Protein AF-A0A8T6QGM9-F1 (afdb_monomer_lite)

Structure (mmCIF, N/CA/C/O backbone):
data_AF-A0A8T6QGM9-F1
#
_entry.id   AF-A0A8T6QGM9-F1
#
loop_
_atom_site.group_PDB
_atom_site.id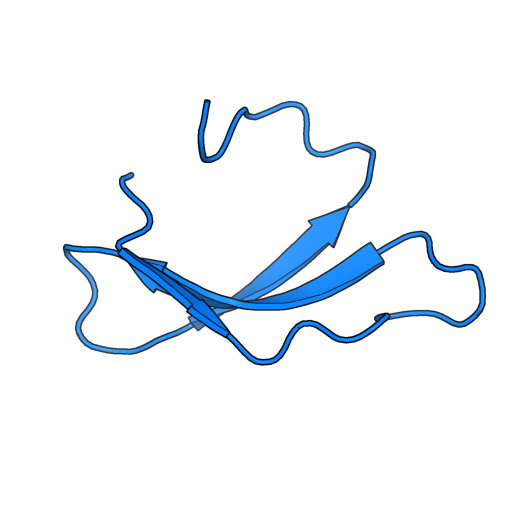
_atom_site.type_symbol
_atom_site.label_atom_id
_atom_site.label_alt_id
_atom_site.label_comp_id
_atom_site.label_asym_id
_atom_site.label_entity_id
_atom_site.label_seq_id
_atom_site.pdbx_PDB_ins_code
_atom_site.Cartn_x
_atom_site.Cartn_y
_atom_site.Cartn_z
_atom_site.occupancy
_atom_site.B_iso_or_equiv
_atom_site.auth_seq_id
_atom_site.auth_comp_id
_atom_site.auth_asym_id
_atom_site.auth_atom_id
_atom_site.pdbx_PDB_model_num
ATOM 1 N N . MET A 1 1 ? -14.601 4.142 -1.774 1.00 66.31 1 MET A N 1
ATOM 2 C CA . MET A 1 1 ? -14.135 3.952 -0.383 1.00 66.31 1 MET A CA 1
ATOM 3 C C . MET A 1 1 ? -13.165 5.078 -0.089 1.00 66.31 1 MET A C 1
ATOM 5 O O . MET A 1 1 ? -12.246 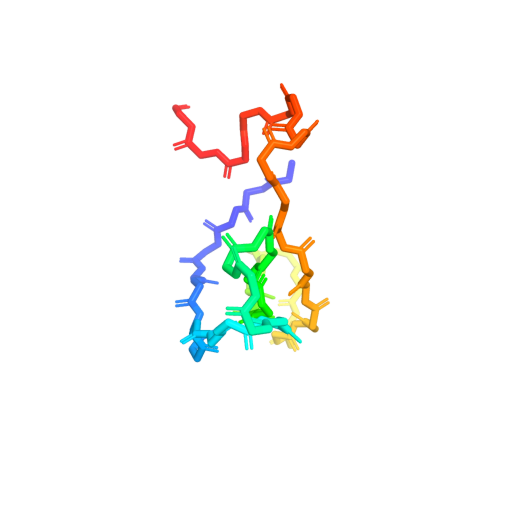5.242 -0.879 1.00 66.31 1 MET A O 1
ATOM 9 N N . ASN A 1 2 ? -13.379 5.862 0.969 1.00 81.75 2 ASN A N 1
ATOM 10 C CA . ASN A 1 2 ? -12.463 6.947 1.322 1.00 81.75 2 ASN A CA 1
ATOM 11 C C . ASN A 1 2 ? -11.346 6.441 2.234 1.00 81.75 2 ASN A C 1
ATOM 13 O O . ASN A 1 2 ? -11.601 5.764 3.236 1.00 81.75 2 ASN A O 1
ATOM 17 N N . VAL A 1 3 ? -10.113 6.785 1.874 1.00 87.12 3 VAL A N 1
ATOM 18 C CA . VAL A 1 3 ? -8.933 6.562 2.706 1.00 87.12 3 VAL A CA 1
ATOM 19 C C . VAL A 1 3 ? -8.835 7.706 3.711 1.00 87.12 3 VAL A C 1
ATOM 21 O O . VAL A 1 3 ? -8.736 8.865 3.327 1.00 87.12 3 VAL A O 1
ATOM 24 N N . GLU A 1 4 ? -8.836 7.372 4.998 1.00 91.25 4 GLU A N 1
ATOM 25 C CA . GLU A 1 4 ? -8.624 8.327 6.090 1.00 91.25 4 GLU A CA 1
ATOM 26 C C . GLU A 1 4 ? -7.124 8.567 6.308 1.00 91.25 4 GLU A C 1
ATOM 28 O O . GLU A 1 4 ? -6.681 9.697 6.513 1.00 91.25 4 GLU A O 1
ATOM 33 N N . LYS A 1 5 ? -6.319 7.495 6.269 1.00 90.50 5 LYS A N 1
ATOM 34 C CA . LYS A 1 5 ? -4.879 7.572 6.532 1.00 90.50 5 LYS A CA 1
ATOM 35 C C . LYS A 1 5 ? -4.107 6.437 5.868 1.00 90.50 5 LYS A C 1
ATOM 37 O O . LYS A 1 5 ? -4.543 5.289 5.871 1.00 90.50 5 LYS A O 1
ATOM 42 N N . ILE A 1 6 ? -2.904 6.756 5.394 1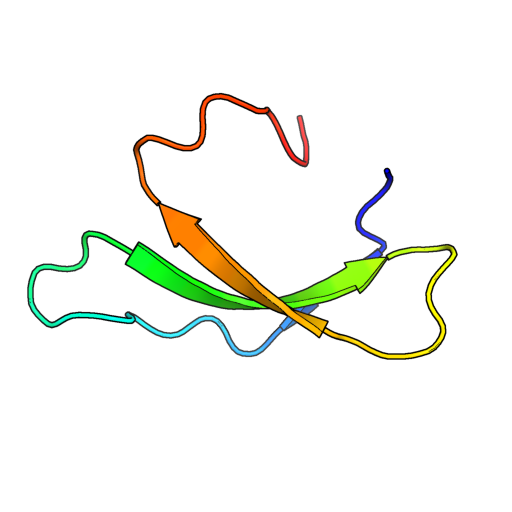.00 92.56 6 ILE A N 1
ATOM 43 C CA . ILE A 1 6 ? -1.891 5.786 4.963 1.00 92.56 6 ILE A CA 1
ATOM 44 C C . ILE A 1 6 ? -0.712 5.864 5.934 1.00 92.56 6 ILE A C 1
ATOM 46 O O . ILE A 1 6 ? -0.320 6.950 6.368 1.00 92.56 6 ILE A O 1
ATOM 50 N N . SER A 1 7 ? -0.156 4.717 6.315 1.00 94.12 7 SER A N 1
ATOM 51 C CA . SER A 1 7 ? 0.967 4.635 7.255 1.00 94.12 7 SER A CA 1
ATOM 52 C C . SER A 1 7 ? 1.935 3.508 6.908 1.00 94.12 7 SER A C 1
ATOM 54 O O . SER A 1 7 ? 1.583 2.581 6.184 1.00 94.12 7 SER A O 1
ATOM 56 N N . ASN A 1 8 ? 3.164 3.616 7.418 1.00 94.00 8 ASN A N 1
ATOM 57 C CA . ASN A 1 8 ? 4.265 2.670 7.211 1.00 94.00 8 ASN A CA 1
ATOM 58 C C . ASN A 1 8 ? 4.522 2.296 5.735 1.00 94.00 8 ASN A C 1
ATOM 60 O O . ASN A 1 8 ? 4.576 1.107 5.428 1.00 94.00 8 ASN A O 1
ATOM 64 N N . PRO A 1 9 ? 4.682 3.266 4.812 1.00 93.94 9 PRO A N 1
ATOM 65 C CA . PRO A 1 9 ? 5.040 2.944 3.437 1.00 93.94 9 PRO A CA 1
ATOM 66 C C . PRO A 1 9 ? 6.457 2.363 3.382 1.00 93.94 9 PRO A C 1
ATOM 68 O O . PRO A 1 9 ? 7.412 2.977 3.867 1.00 93.94 9 PRO A O 1
ATOM 71 N N . GLN A 1 10 ? 6.594 1.184 2.788 1.00 94.38 10 GLN A N 1
ATOM 72 C CA . GLN A 1 10 ? 7.869 0.508 2.577 1.00 94.38 10 GLN A CA 1
ATOM 73 C C . GLN A 1 10 ? 7.873 -0.163 1.209 1.00 94.38 10 GLN A C 1
ATOM 75 O O . GLN A 1 10 ? 6.858 -0.706 0.777 1.00 94.38 10 GLN A O 1
ATOM 80 N N . TRP A 1 11 ? 9.019 -0.156 0.533 1.00 94.81 11 TRP A N 1
ATOM 81 C CA . TRP A 1 11 ? 9.172 -0.915 -0.703 1.00 94.81 11 TRP A CA 1
ATOM 82 C C . TRP A 1 11 ? 8.929 -2.399 -0.434 1.00 94.81 11 TRP A C 1
ATOM 84 O O . TRP A 1 11 ? 9.520 -2.980 0.479 1.00 94.81 11 TRP A O 1
ATOM 94 N N . ALA A 1 12 ? 8.021 -2.990 -1.207 1.00 92.00 12 ALA A N 1
ATOM 95 C CA . ALA A 1 12 ? 7.691 -4.407 -1.116 1.00 92.00 12 ALA A CA 1
ATOM 96 C C . ALA A 1 12 ? 8.778 -5.278 -1.763 1.00 92.00 12 ALA A C 1
ATOM 98 O O . ALA A 1 12 ? 8.972 -6.431 -1.378 1.00 92.00 12 ALA A O 1
ATOM 99 N N . ASP A 1 13 ? 9.496 -4.710 -2.729 1.00 90.38 13 ASP A N 1
ATOM 100 C CA . ASP A 1 13 ? 10.515 -5.372 -3.527 1.00 90.38 13 ASP A CA 1
ATOM 101 C C . ASP A 1 13 ? 11.741 -4.464 -3.729 1.00 90.38 13 ASP A C 1
ATOM 103 O O . ASP A 1 13 ? 11.704 -3.258 -3.483 1.00 90.38 13 ASP A O 1
ATOM 107 N N . LYS A 1 14 ? 12.861 -5.064 -4.147 1.00 91.88 14 LYS A N 1
ATOM 108 C CA . LYS A 1 14 ? 14.132 -4.350 -4.372 1.00 91.88 14 LYS A CA 1
ATOM 109 C C . LYS A 1 14 ? 14.134 -3.511 -5.647 1.00 91.88 14 LYS A C 1
ATOM 111 O O . LYS A 1 14 ? 14.953 -2.606 -5.762 1.00 91.88 14 LYS A O 1
ATOM 116 N N . ASP A 1 15 ? 13.246 -3.833 -6.579 1.00 93.50 15 ASP A N 1
ATOM 117 C CA . ASP A 1 15 ? 13.121 -3.162 -7.870 1.00 93.50 15 ASP A CA 1
ATOM 118 C C . ASP A 1 15 ? 12.221 -1.913 -7.774 1.00 93.50 15 ASP A C 1
ATOM 120 O O . ASP A 1 15 ? 12.042 -1.193 -8.754 1.00 93.50 15 ASP A O 1
ATOM 124 N N . HIS A 1 16 ? 11.696 -1.629 -6.574 1.00 90.69 16 HIS A N 1
ATOM 125 C CA . HIS A 1 16 ? 10.804 -0.520 -6.248 1.00 90.69 16 HIS A CA 1
ATOM 126 C C . HIS A 1 16 ? 9.548 -0.477 -7.136 1.00 90.69 16 HIS A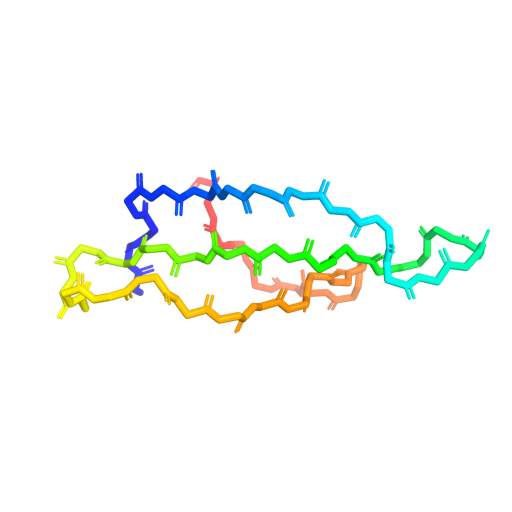 C 1
ATOM 128 O O . HIS A 1 16 ? 9.092 0.594 -7.545 1.00 90.69 16 HIS A O 1
ATOM 134 N N . THR A 1 17 ? 8.975 -1.645 -7.434 1.00 90.69 17 THR A N 1
ATOM 135 C CA . THR A 1 17 ? 7.772 -1.758 -8.277 1.00 90.69 17 THR A CA 1
ATOM 136 C C . THR A 1 17 ? 6.465 -1.710 -7.487 1.00 90.69 17 THR A C 1
ATOM 138 O O . THR A 1 17 ? 5.424 -1.335 -8.038 1.00 90.69 17 THR A O 1
ATOM 141 N N . ALA A 1 18 ? 6.520 -2.034 -6.193 1.00 92.19 18 ALA A N 1
ATOM 142 C CA . ALA A 1 18 ? 5.379 -2.018 -5.293 1.00 92.19 18 ALA A CA 1
ATOM 143 C C . ALA A 1 18 ? 5.719 -1.454 -3.902 1.00 92.19 18 ALA A C 1
ATOM 145 O O . ALA A 1 18 ? 6.843 -1.568 -3.405 1.00 92.19 18 ALA A O 1
ATOM 146 N N . VAL A 1 19 ? 4.718 -0.866 -3.246 1.00 93.69 19 VAL A N 1
ATOM 147 C CA . VAL A 1 19 ? 4.809 -0.283 -1.901 1.00 93.69 19 VAL A CA 1
ATOM 148 C C . VAL A 1 19 ? 3.816 -0.979 -0.981 1.00 93.69 19 VAL A C 1
ATOM 150 O O . VAL A 1 19 ? 2.608 -0.891 -1.182 1.00 93.69 19 VAL A O 1
ATOM 153 N N . ASN A 1 20 ? 4.319 -1.622 0.068 1.00 94.94 20 ASN A N 1
ATOM 154 C CA . ASN A 1 20 ? 3.495 -2.099 1.170 1.00 94.94 20 ASN A CA 1
ATOM 155 C C . ASN A 1 20 ? 3.203 -0.945 2.128 1.00 94.94 20 ASN A C 1
ATOM 157 O O . ASN A 1 20 ? 4.105 -0.193 2.503 1.00 94.94 20 ASN A O 1
ATOM 161 N N . CYS A 1 21 ? 1.952 -0.814 2.545 1.00 94.25 21 CYS A N 1
ATOM 162 C CA . CYS A 1 21 ? 1.528 0.156 3.542 1.00 94.25 21 CYS A CA 1
ATOM 163 C C . CYS A 1 21 ? 0.334 -0.365 4.349 1.00 94.25 21 CYS A C 1
ATOM 165 O O . CYS A 1 21 ? -0.261 -1.399 4.048 1.00 94.25 21 CYS A O 1
ATOM 167 N N . MET A 1 22 ? -0.013 0.368 5.401 1.00 95.31 22 MET A N 1
ATOM 168 C CA . MET A 1 22 ? -1.242 0.170 6.158 1.00 95.31 22 MET A CA 1
ATOM 169 C C . MET A 1 22 ? -2.223 1.280 5.796 1.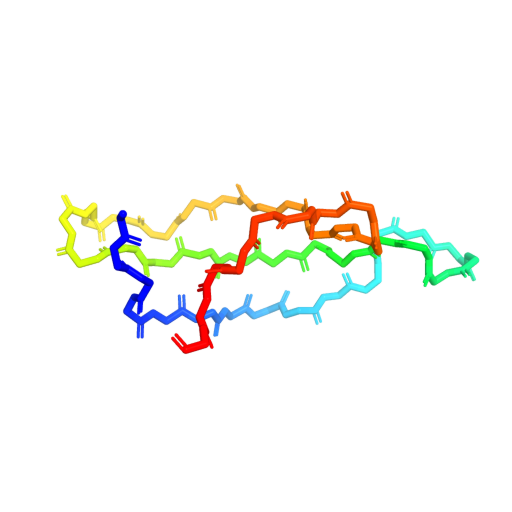00 95.31 22 MET A C 1
ATOM 171 O O . MET A 1 22 ? -1.904 2.465 5.958 1.00 95.31 22 MET A O 1
ATOM 175 N N . VAL A 1 23 ? -3.415 0.901 5.345 1.00 92.88 23 VAL A N 1
ATOM 176 C CA . VAL A 1 23 ? -4.481 1.822 4.943 1.00 92.88 23 VAL A CA 1
ATOM 177 C C . VAL A 1 23 ? -5.605 1.764 5.966 1.00 92.88 23 VAL A C 1
ATOM 179 O O . VAL A 1 23 ? -6.138 0.703 6.283 1.00 92.88 23 VAL A O 1
ATOM 182 N N . LYS A 1 24 ? -5.968 2.925 6.494 1.00 93.00 24 LYS A N 1
ATOM 183 C CA . LYS A 1 24 ? -7.127 3.131 7.354 1.00 93.00 24 LYS A CA 1
ATOM 184 C C . LYS A 1 24 ? -8.209 3.791 6.508 1.00 93.00 24 LYS A C 1
ATOM 186 O O . LYS A 1 24 ? -7.988 4.859 5.941 1.00 93.00 24 LYS A O 1
ATOM 191 N N . PHE A 1 25 ? -9.361 3.143 6.418 1.00 89.88 25 PHE A N 1
ATOM 192 C CA . PHE A 1 25 ? -10.539 3.673 5.736 1.00 89.88 25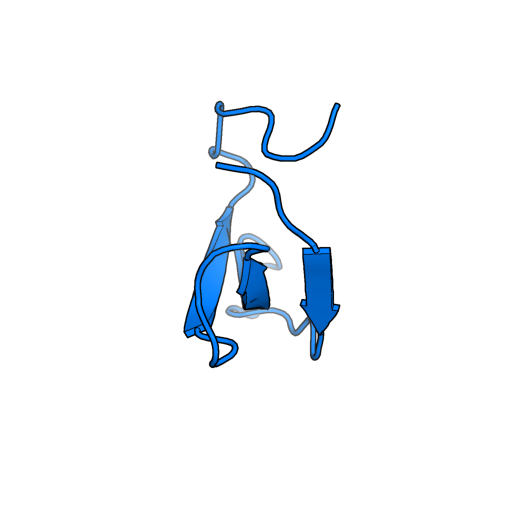 PHE A CA 1
ATOM 193 C C . PHE A 1 25 ? -11.499 4.273 6.761 1.00 89.88 25 PHE A C 1
ATOM 195 O O . PHE A 1 25 ? -11.574 3.770 7.882 1.00 89.88 25 PHE A O 1
ATOM 202 N N . GLU A 1 26 ? -12.274 5.283 6.363 1.00 90.12 26 GLU A N 1
ATOM 203 C CA . GLU A 1 26 ? -13.217 5.976 7.264 1.00 90.12 26 GLU A CA 1
ATOM 204 C C . GLU A 1 26 ? -14.211 5.013 7.946 1.00 90.12 26 GLU A C 1
ATOM 206 O O . GLU A 1 26 ? -14.604 5.210 9.092 1.00 90.12 26 GLU A O 1
ATOM 211 N N . HIS A 1 27 ? -14.606 3.937 7.258 1.00 88.19 27 HIS A N 1
ATOM 212 C CA . HIS A 1 27 ? -15.608 2.980 7.745 1.00 88.19 27 HIS A CA 1
ATOM 213 C C . HIS A 1 27 ? -15.021 1.687 8.326 1.00 88.19 27 HIS A C 1
ATOM 215 O O . HIS A 1 27 ? -15.778 0.789 8.691 1.00 88.19 27 HIS A O 1
ATOM 221 N N . ILE A 1 28 ? -13.693 1.556 8.394 1.00 87.81 28 ILE A N 1
ATOM 222 C CA . ILE A 1 28 ? -13.034 0.362 8.939 1.00 87.81 28 ILE A CA 1
ATOM 223 C C . ILE A 1 28 ? -12.266 0.776 10.186 1.00 87.81 28 ILE A C 1
ATOM 225 O O . ILE A 1 28 ? -11.361 1.601 10.116 1.00 87.81 28 ILE A O 1
ATOM 229 N N . GLU A 1 29 ? -12.600 0.208 11.346 1.00 89.00 29 GLU A N 1
ATOM 230 C CA . GLU A 1 29 ? -11.977 0.578 12.627 1.00 89.00 29 GLU A CA 1
ATOM 231 C C . GLU A 1 29 ? -10.462 0.339 12.664 1.00 89.00 29 GLU A C 1
ATOM 233 O O . GLU A 1 29 ? -9.732 1.105 13.293 1.00 89.00 29 GLU A O 1
ATOM 238 N N . GLN A 1 30 ? -9.971 -0.664 11.943 1.00 91.19 30 GLN A N 1
ATOM 239 C CA . GLN A 1 30 ? -8.561 -1.038 11.940 1.00 91.19 30 GLN A CA 1
ATOM 240 C C . GLN A 1 30 ? -7.894 -0.696 10.610 1.00 91.19 30 GLN A C 1
ATOM 242 O O . GLN A 1 30 ? -8.503 -0.780 9.546 1.00 91.19 30 GLN A O 1
ATOM 247 N N . ALA A 1 31 ? -6.619 -0.316 10.680 1.00 92.94 31 ALA A N 1
ATOM 248 C CA . ALA A 1 31 ? -5.800 -0.207 9.484 1.00 92.94 31 ALA A CA 1
ATOM 249 C C . ALA A 1 31 ? -5.534 -1.611 8.926 1.00 92.94 31 ALA A C 1
ATOM 251 O O . ALA A 1 31 ? -5.193 -2.525 9.679 1.00 92.94 31 ALA A O 1
ATOM 252 N N . VAL A 1 32 ? -5.673 -1.772 7.616 1.00 93.38 32 VAL A N 1
ATOM 253 C CA . VAL A 1 32 ? -5.479 -3.045 6.916 1.00 93.38 32 VAL A CA 1
ATOM 254 C C . VAL A 1 32 ? -4.242 -2.981 6.019 1.00 93.38 32 VAL A C 1
ATOM 256 O O . VAL A 1 32 ? -3.920 -1.901 5.513 1.00 93.38 32 VAL A O 1
ATOM 259 N N . PRO A 1 33 ? -3.517 -4.098 5.834 1.00 93.69 33 PRO A N 1
ATOM 260 C CA . PRO A 1 33 ? -2.376 -4.136 4.931 1.00 93.69 33 PRO A CA 1
ATOM 261 C C . PRO A 1 33 ? -2.833 -3.942 3.484 1.00 93.69 33 PRO A C 1
ATOM 263 O O . PRO A 1 33 ? -3.846 -4.498 3.058 1.00 93.69 33 PRO A O 1
ATOM 266 N N . PHE A 1 34 ? -2.061 -3.164 2.735 1.00 91.06 34 PHE A N 1
ATOM 267 C CA . PHE A 1 34 ? -2.288 -2.881 1.328 1.00 91.06 34 PHE A CA 1
ATOM 268 C C . PHE A 1 34 ? -0.954 -2.852 0.582 1.00 91.06 34 PHE A C 1
ATOM 270 O O . PHE A 1 34 ? 0.055 -2.391 1.119 1.00 91.06 34 PHE A O 1
ATOM 277 N N . THR A 1 35 ? -0.958 -3.320 -0.663 1.00 92.94 35 THR A N 1
ATOM 278 C CA . THR A 1 35 ? 0.199 -3.254 -1.556 1.00 92.94 35 THR A CA 1
ATOM 279 C C . THR A 1 35 ? -0.189 -2.425 -2.766 1.00 92.94 35 THR A C 1
ATOM 281 O O . THR A 1 35 ? -0.990 -2.874 -3.580 1.00 92.94 35 THR A O 1
ATOM 284 N N . ALA A 1 36 ? 0.377 -1.225 -2.862 1.00 89.12 36 ALA A N 1
ATOM 285 C CA . ALA A 1 36 ? 0.195 -0.341 -4.000 1.00 89.12 36 ALA A CA 1
ATOM 286 C C . ALA A 1 36 ? 1.204 -0.682 -5.102 1.00 89.12 36 ALA A C 1
ATOM 288 O O . ALA A 1 36 ? 2.390 -0.869 -4.819 1.00 89.12 36 ALA A O 1
ATOM 289 N N . THR A 1 37 ? 0.767 -0.712 -6.354 1.00 89.50 37 THR A N 1
ATOM 290 C CA . THR A 1 37 ? 1.609 -0.949 -7.530 1.00 89.50 37 THR A CA 1
ATOM 291 C C . THR A 1 37 ? 1.437 0.169 -8.553 1.00 89.50 37 THR A C 1
ATOM 293 O O . THR A 1 37 ? 0.404 0.830 -8.614 1.00 89.50 37 THR A O 1
ATOM 296 N N . ALA A 1 38 ? 2.427 0.365 -9.424 1.00 81.94 38 ALA A N 1
ATOM 297 C CA . ALA A 1 38 ? 2.323 1.349 -10.510 1.00 81.94 38 ALA A CA 1
ATOM 298 C C . ALA A 1 38 ? 1.194 1.046 -11.521 1.00 81.94 38 ALA A C 1
ATOM 300 O O . ALA A 1 38 ? 0.842 1.908 -12.323 1.00 81.94 38 ALA A O 1
ATOM 301 N N . SER A 1 39 ? 0.649 -0.176 -11.499 1.00 78.44 39 SER A N 1
ATOM 302 C CA . SER A 1 39 ? -0.468 -0.600 -12.350 1.00 78.44 39 SER A CA 1
ATOM 303 C C . SER A 1 39 ? -1.832 -0.402 -11.688 1.00 78.44 39 SER A C 1
ATOM 305 O O . SER A 1 39 ? -2.844 -0.719 -12.310 1.00 78.44 39 SER A O 1
ATOM 307 N N . ASP A 1 40 ? -1.883 0.128 -10.462 1.00 76.88 40 ASP A N 1
ATOM 308 C CA . ASP A 1 40 ? -3.138 0.483 -9.808 1.00 76.88 40 ASP A CA 1
ATOM 309 C C . ASP A 1 40 ? -3.770 1.664 -10.555 1.00 76.88 40 ASP A C 1
ATOM 311 O O . ASP A 1 40 ? -3.445 2.833 -10.349 1.00 76.88 40 ASP A O 1
ATOM 315 N N . THR A 1 41 ? -4.661 1.346 -11.492 1.00 64.88 41 THR A N 1
ATOM 316 C CA . THR A 1 41 ? -5.368 2.328 -12.326 1.00 64.88 41 THR A CA 1
ATOM 317 C C . THR A 1 41 ? -6.512 3.023 -11.590 1.00 64.88 41 THR A C 1
ATOM 319 O O . THR A 1 41 ? -7.084 3.983 -12.108 1.00 64.88 41 THR A O 1
ATOM 322 N N . GLU A 1 42 ? -6.880 2.541 -10.402 1.00 63.38 42 GLU A N 1
ATOM 323 C CA . GLU A 1 42 ? -7.872 3.195 -9.556 1.00 63.38 42 GLU A CA 1
ATOM 324 C C . GLU A 1 42 ? -7.227 4.376 -8.826 1.00 63.38 42 GLU A C 1
ATOM 326 O O . GLU A 1 42 ? -6.277 4.236 -8.059 1.00 63.38 42 GLU A O 1
ATOM 331 N N . ALA A 1 43 ? -7.754 5.576 -9.066 1.00 58.66 43 ALA A N 1
ATOM 332 C CA . ALA A 1 43 ? -7.345 6.768 -8.342 1.00 58.66 43 ALA A CA 1
ATOM 333 C C . ALA A 1 43 ? -7.844 6.682 -6.888 1.00 58.66 43 ALA A C 1
ATOM 335 O O . ALA A 1 43 ? -8.900 7.210 -6.554 1.00 58.66 43 ALA A O 1
ATOM 336 N N . TYR A 1 44 ? -7.079 6.034 -6.006 1.00 60.59 44 TYR A N 1
ATOM 337 C CA . TYR A 1 44 ? -7.400 5.887 -4.577 1.00 60.59 44 TYR A CA 1
ATOM 338 C C . TYR A 1 44 ? -7.272 7.189 -3.753 1.00 60.59 44 TYR A C 1
ATOM 340 O O . TYR A 1 44 ? -7.221 7.143 -2.525 1.00 60.59 44 TYR A O 1
ATOM 348 N N . GLY A 1 45 ? -7.215 8.358 -4.399 1.00 53.91 45 GLY A N 1
ATOM 349 C CA . GLY A 1 45 ? -7.063 9.640 -3.710 1.00 53.91 45 GLY A CA 1
ATOM 350 C C . GLY A 1 45 ? -6.717 10.814 -4.620 1.00 53.91 45 GLY A C 1
ATOM 351 O O . GLY A 1 45 ? -5.745 11.515 -4.342 1.00 53.91 45 GLY A O 1
ATOM 352 N N . ARG A 1 46 ? -7.471 11.022 -5.705 1.00 45.00 46 ARG A N 1
ATOM 353 C CA . ARG A 1 46 ? -7.381 12.265 -6.483 1.00 45.00 46 ARG A CA 1
ATOM 354 C C . ARG A 1 46 ? -8.581 13.159 -6.230 1.00 45.00 46 ARG A C 1
ATOM 356 O O . ARG A 1 46 ? -9.697 12.604 -6.150 1.00 45.00 46 ARG A O 1
#

Radius of gyration: 11.03 Å; chains: 1; bounding box: 30×18×25 Å

Secondary structure (DSSP, 8-state):
--EEEEEEEEESSTTS-EEEEEEEETT-SS-EEEEEETT--S-TT-

Sequence (46 aa):
MNVEKISNPQWADKDHTAVNCMVKFEHIEQAVPFTATASDTEAYGR

pLDDT: mean 85.84, std 12.34, range [45.0, 95.31]

Foldseek 3Di:
DAWPDKADWDQPDPVSQKTWIFTDGPPDPGTDIDIDGPPPPDPNDD

Organism: Escherichia coli (NCBI:txid562)